Protein AF-A0AAD2DH42-F1 (afdb_monomer_lite)

Organism: NCBI:txid137838

Foldseek 3Di:
DVVVVVVVCCVVVVVVVVVVVVVVVVVVVVVVVVVVVVVVPPDDPCCVVDDDDDPDDDDDDDDPDDDDDDDPPDD

pLDDT: mean 83.59, std 11.99, range [46.56, 98.19]

Sequence (75 aa):
MVVALVTLVDNAYTPIAIFNVLFVQYKLDKSAYVRYVNFLNEKEDNQLFVGKRIESAKGDITISNMIIASYSRNF

Radius of gyration: 28.6 Å; chains: 1; bounding box: 60×20×79 Å

Secondary structure (DSSP, 8-state):
-HHHHHHHHHHHHHHHHHHHHHHHHHHHHHHHHHHHHHHHTSPP-HHHH-----S---S-----S----------

Structure (mmCIF, N/CA/C/O backbone):
data_AF-A0AAD2DH42-F1
#
_entry.id   AF-A0AAD2DH42-F1
#
loop_
_atom_site.group_PDB
_atom_site.id
_atom_site.type_symbol
_atom_site.label_atom_id
_atom_site.label_alt_id
_atom_site.label_comp_id
_atom_site.label_asym_id
_atom_site.label_entity_id
_atom_site.label_seq_id
_atom_site.pdbx_PDB_ins_code
_atom_site.Cartn_x
_atom_site.Cartn_y
_atom_site.Cartn_z
_atom_site.occupancy
_atom_site.B_iso_or_equiv
_atom_site.auth_seq_id
_atom_site.auth_comp_id
_atom_site.auth_asym_id
_atom_site.auth_atom_id
_atom_site.pdbx_PDB_model_num
ATOM 1 N N . MET A 1 1 ? 24.582 2.032 -40.215 1.00 72.81 1 MET A N 1
ATOM 2 C CA . MET A 1 1 ? 23.492 3.012 -39.996 1.00 72.81 1 MET A CA 1
ATOM 3 C C . MET A 1 1 ? 22.336 2.419 -39.189 1.00 72.81 1 MET A C 1
ATOM 5 O O . MET A 1 1 ? 21.988 2.998 -38.175 1.00 72.81 1 MET A O 1
ATOM 9 N N . VAL A 1 2 ? 21.797 1.249 -39.566 1.00 86.12 2 VAL A N 1
ATOM 10 C CA . VAL A 1 2 ? 20.663 0.595 -38.870 1.00 86.12 2 VAL A CA 1
ATOM 11 C C . VAL A 1 2 ? 20.940 0.292 -37.391 1.00 86.12 2 VAL A C 1
ATOM 13 O O . VAL A 1 2 ? 20.118 0.625 -36.550 1.00 86.12 2 VAL A O 1
ATOM 16 N N . VAL A 1 3 ? 22.115 -0.250 -37.051 1.00 86.00 3 VAL A N 1
ATOM 17 C CA . VAL A 1 3 ? 22.473 -0.575 -35.653 1.00 86.00 3 VAL A CA 1
ATOM 18 C C . VAL A 1 3 ? 22.416 0.657 -34.741 1.00 86.00 3 VAL A C 1
ATOM 20 O O . VAL A 1 3 ? 21.847 0.591 -33.663 1.00 86.00 3 VAL A O 1
ATOM 23 N N . ALA A 1 4 ? 22.918 1.806 -35.204 1.00 87.56 4 ALA A N 1
ATOM 24 C CA . ALA A 1 4 ? 22.908 3.045 -34.424 1.00 87.56 4 ALA A CA 1
ATOM 25 C C . ALA A 1 4 ? 21.484 3.564 -34.147 1.00 87.56 4 ALA A C 1
ATOM 27 O O . ALA A 1 4 ? 21.223 4.099 -33.074 1.00 87.56 4 ALA A O 1
ATOM 28 N N . LEU A 1 5 ? 20.559 3.377 -35.094 1.00 87.81 5 LEU A N 1
ATOM 29 C CA . LEU A 1 5 ? 19.148 3.739 -34.930 1.00 87.81 5 LEU A CA 1
ATOM 30 C C . LEU A 1 5 ? 18.436 2.810 -33.943 1.00 87.81 5 LEU A C 1
ATOM 32 O O . LEU A 1 5 ? 17.702 3.291 -33.087 1.00 87.81 5 LEU A O 1
ATOM 36 N N . VAL A 1 6 ? 18.685 1.500 -34.025 1.00 82.94 6 VAL A N 1
ATOM 37 C CA . VAL A 1 6 ? 18.108 0.512 -33.097 1.00 82.94 6 VAL A CA 1
ATOM 38 C C . VAL A 1 6 ? 18.573 0.794 -31.667 1.00 82.94 6 VAL A C 1
ATOM 40 O O . VAL A 1 6 ? 17.751 0.934 -30.769 1.00 82.94 6 VAL A O 1
ATOM 43 N N . THR A 1 7 ? 19.874 1.022 -31.471 1.00 85.38 7 THR A N 1
ATOM 44 C CA . THR A 1 7 ? 20.430 1.371 -30.156 1.00 85.38 7 THR A CA 1
ATOM 45 C C . THR A 1 7 ? 19.877 2.691 -29.608 1.00 85.38 7 THR A C 1
ATOM 47 O O . THR A 1 7 ? 19.683 2.823 -28.402 1.00 85.38 7 THR A O 1
ATOM 50 N N . LEU A 1 8 ? 19.594 3.679 -30.464 1.00 84.88 8 LEU A N 1
ATOM 51 C CA . LEU A 1 8 ? 18.977 4.938 -30.038 1.00 84.88 8 LEU A CA 1
ATOM 52 C C . LEU A 1 8 ? 17.536 4.732 -29.548 1.00 84.88 8 LEU A C 1
ATOM 54 O O . LEU A 1 8 ? 17.156 5.295 -28.523 1.00 84.88 8 LEU A O 1
ATOM 58 N N . VAL A 1 9 ? 16.753 3.917 -30.258 1.00 83.62 9 VAL A N 1
ATOM 59 C CA . VAL A 1 9 ? 15.377 3.577 -29.866 1.00 83.62 9 VAL A CA 1
ATOM 60 C C . VAL A 1 9 ? 15.368 2.806 -28.547 1.00 83.62 9 VAL A C 1
ATOM 62 O O . VAL A 1 9 ? 14.611 3.171 -27.649 1.00 83.62 9 VAL A O 1
ATOM 65 N N . ASP A 1 10 ? 16.254 1.823 -28.380 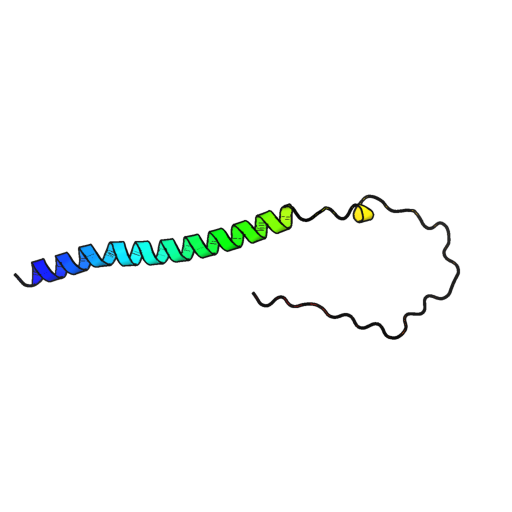1.00 82.94 10 ASP A N 1
ATOM 66 C CA . ASP A 1 10 ? 16.366 1.044 -27.139 1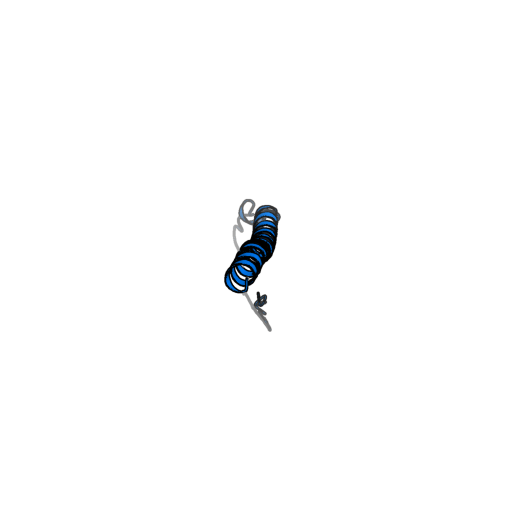.00 82.94 10 ASP A CA 1
ATOM 67 C C . ASP A 1 10 ? 16.744 1.929 -25.940 1.00 82.94 10 ASP A C 1
ATOM 69 O O . ASP A 1 10 ? 16.130 1.845 -24.870 1.00 82.94 10 ASP A O 1
ATOM 73 N N . ASN A 1 11 ? 17.702 2.841 -26.131 1.00 83.31 11 ASN A N 1
ATOM 74 C CA . ASN A 1 11 ? 18.131 3.781 -25.094 1.00 83.31 11 ASN A CA 1
ATOM 75 C C . ASN A 1 11 ? 17.065 4.830 -24.750 1.00 83.31 11 ASN A C 1
ATOM 77 O O . ASN A 1 11 ? 17.024 5.299 -23.614 1.00 83.31 11 ASN A O 1
ATOM 81 N N . ALA A 1 12 ? 16.204 5.204 -25.698 1.00 85.25 12 ALA A N 1
ATOM 82 C CA . ALA A 1 12 ? 15.102 6.129 -25.448 1.00 85.25 12 ALA A CA 1
ATOM 83 C C . ALA A 1 12 ? 13.902 5.434 -24.787 1.00 85.25 12 ALA A C 1
ATOM 85 O O . ALA A 1 12 ? 13.263 6.010 -23.908 1.00 85.25 12 ALA A O 1
ATOM 86 N N . TYR A 1 13 ? 13.599 4.194 -25.175 1.00 88.12 13 TYR A N 1
ATOM 87 C CA . TYR A 1 13 ? 12.408 3.482 -24.711 1.00 88.12 13 TYR A CA 1
ATOM 88 C C . TYR A 1 13 ? 12.577 2.875 -23.312 1.00 88.12 13 TYR A C 1
ATOM 90 O O . TYR A 1 13 ? 11.648 2.908 -22.503 1.00 88.12 13 TYR A O 1
ATOM 98 N N . THR A 1 14 ? 13.775 2.381 -22.989 1.00 92.12 14 THR A N 1
ATOM 99 C CA . THR A 1 14 ? 14.093 1.792 -21.676 1.00 92.12 14 THR A CA 1
ATOM 100 C C . THR A 1 14 ? 13.751 2.713 -20.490 1.00 92.12 14 THR A C 1
ATOM 102 O O . THR A 1 14 ? 12.988 2.288 -19.618 1.00 92.12 14 THR A O 1
ATOM 105 N N . PRO A 1 15 ? 14.223 3.975 -20.419 1.00 94.44 15 PRO A N 1
ATOM 106 C CA . PRO A 1 15 ? 13.900 4.859 -19.297 1.00 94.44 15 PRO A CA 1
ATOM 107 C C . PRO A 1 15 ? 12.409 5.215 -19.224 1.00 94.44 15 PRO A C 1
ATOM 109 O O . PRO A 1 15 ? 11.881 5.378 -18.125 1.00 94.44 15 PRO A O 1
ATOM 112 N N . ILE A 1 16 ? 11.708 5.285 -20.362 1.00 94.44 16 ILE A N 1
ATOM 113 C CA . ILE A 1 16 ? 10.259 5.547 -20.408 1.00 94.44 16 ILE A CA 1
ATOM 114 C C . ILE A 1 16 ? 9.489 4.381 -19.777 1.00 94.44 16 ILE A C 1
ATOM 116 O O . ILE A 1 16 ? 8.604 4.595 -18.946 1.00 94.44 16 ILE A O 1
ATOM 120 N N . ALA A 1 17 ? 9.845 3.144 -20.130 1.00 94.75 17 ALA A N 1
ATOM 121 C CA . ALA A 1 17 ? 9.234 1.952 -19.554 1.00 94.75 17 ALA A CA 1
ATOM 122 C C . ALA A 1 17 ? 9.505 1.848 -18.043 1.00 94.75 17 ALA A C 1
ATOM 124 O O . ALA A 1 17 ? 8.577 1.594 -17.273 1.00 94.75 17 ALA A O 1
ATOM 125 N N . ILE A 1 18 ? 10.742 2.123 -17.611 1.00 95.81 18 ILE A N 1
ATOM 126 C CA . ILE A 1 18 ? 11.116 2.157 -16.188 1.00 95.81 18 ILE A CA 1
ATOM 127 C C . ILE A 1 18 ? 10.283 3.206 -15.441 1.00 95.81 18 ILE A C 1
ATOM 129 O O . ILE A 1 18 ? 9.688 2.900 -14.407 1.00 95.81 18 ILE A O 1
ATOM 133 N N . PHE A 1 19 ? 10.193 4.426 -15.974 1.00 96.69 19 PHE A N 1
ATOM 134 C CA . PHE A 1 19 ? 9.421 5.496 -15.349 1.00 96.69 19 PHE A CA 1
ATOM 135 C C . PHE A 1 19 ? 7.939 5.135 -15.213 1.00 96.69 19 PHE A C 1
ATOM 137 O O . PHE A 1 19 ? 7.360 5.341 -14.149 1.00 96.69 19 PHE A O 1
ATOM 144 N N . ASN A 1 20 ? 7.326 4.559 -16.249 1.00 96.94 20 ASN A N 1
ATOM 145 C CA . ASN A 1 20 ? 5.913 4.184 -16.210 1.00 96.94 20 ASN A CA 1
ATOM 146 C C . ASN A 1 20 ? 5.613 3.165 -15.104 1.00 96.94 20 ASN A C 1
ATOM 148 O O . ASN A 1 20 ? 4.635 3.332 -14.371 1.00 96.94 20 ASN A O 1
ATOM 152 N N . VAL A 1 21 ? 6.465 2.146 -14.946 1.00 97.44 21 VAL A N 1
ATOM 153 C CA . VAL A 1 21 ? 6.322 1.154 -13.869 1.00 97.44 21 VAL A CA 1
ATOM 154 C C . VAL A 1 21 ? 6.447 1.828 -12.501 1.00 97.44 21 VAL A C 1
ATOM 156 O O . VAL A 1 21 ? 5.566 1.662 -11.655 1.00 97.44 21 VAL A O 1
ATOM 159 N N . LEU A 1 22 ? 7.483 2.651 -12.302 1.00 97.94 22 LEU A N 1
ATOM 160 C CA . LEU A 1 22 ? 7.691 3.381 -11.046 1.00 97.94 22 LEU A CA 1
ATOM 161 C C . LEU A 1 22 ? 6.527 4.324 -10.722 1.00 97.94 22 LEU A C 1
ATOM 163 O O . LEU A 1 22 ? 6.111 4.428 -9.570 1.00 97.94 22 LEU A O 1
ATOM 167 N N . PHE A 1 23 ? 5.972 4.995 -11.727 1.00 97.88 23 PHE A N 1
ATOM 168 C CA . PHE A 1 23 ? 4.878 5.940 -11.547 1.00 97.88 23 PHE A CA 1
ATOM 169 C C . PHE A 1 23 ? 3.572 5.257 -11.134 1.00 97.88 23 PHE A C 1
ATOM 171 O O . PHE A 1 23 ? 2.861 5.763 -10.260 1.00 97.88 23 PHE A O 1
ATOM 178 N N . VAL A 1 24 ? 3.245 4.106 -11.732 1.00 98.19 24 VAL A N 1
ATOM 179 C CA . VAL A 1 24 ? 2.079 3.315 -11.311 1.00 98.19 24 VAL A CA 1
ATOM 180 C C . VAL A 1 24 ? 2.290 2.773 -9.899 1.00 98.19 24 VAL A C 1
ATOM 182 O O . VAL A 1 24 ? 1.390 2.921 -9.071 1.00 98.19 24 VAL A O 1
ATOM 185 N N . GLN A 1 25 ? 3.478 2.240 -9.595 1.00 97.81 25 GLN A N 1
ATOM 186 C CA . GLN A 1 25 ? 3.800 1.749 -8.253 1.00 97.81 25 GLN A CA 1
ATOM 187 C C . GLN A 1 25 ? 3.649 2.857 -7.203 1.00 97.81 25 GLN A C 1
ATOM 189 O O . GLN A 1 25 ? 2.922 2.688 -6.229 1.00 97.81 25 GLN A O 1
ATOM 194 N N . TYR A 1 26 ? 4.217 4.039 -7.458 1.00 97.94 26 TYR A N 1
ATOM 195 C CA . TYR A 1 26 ? 4.077 5.204 -6.584 1.00 97.94 26 TYR A CA 1
ATOM 196 C C . TYR A 1 26 ? 2.609 5.562 -6.307 1.00 97.94 26 TYR A C 1
ATOM 198 O O . TYR A 1 26 ? 2.244 5.889 -5.177 1.00 97.94 26 TYR A O 1
ATOM 206 N N . LYS A 1 27 ? 1.738 5.507 -7.323 1.00 97.81 27 LYS A N 1
ATOM 207 C CA . LYS A 1 27 ? 0.306 5.791 -7.141 1.00 97.81 27 LYS A CA 1
ATOM 208 C C . LYS A 1 27 ? -0.380 4.758 -6.249 1.00 97.81 27 LYS A C 1
ATOM 210 O O . LYS A 1 27 ? -1.205 5.144 -5.416 1.00 97.81 27 LYS A O 1
ATOM 215 N N . LEU A 1 28 ? -0.052 3.478 -6.420 1.00 97.81 28 LEU A N 1
ATOM 216 C CA . LEU A 1 28 ? -0.573 2.401 -5.578 1.00 97.81 28 LEU A CA 1
ATOM 217 C C . LEU A 1 28 ? -0.102 2.572 -4.130 1.00 97.81 28 LEU A C 1
ATOM 219 O O . LEU A 1 28 ? -0.933 2.569 -3.219 1.00 97.81 28 LEU A O 1
ATOM 223 N N . ASP A 1 29 ? 1.188 2.838 -3.935 1.00 97.44 29 ASP A N 1
ATOM 224 C CA . ASP A 1 29 ? 1.787 3.050 -2.615 1.00 97.44 29 ASP A CA 1
ATOM 225 C C . ASP A 1 29 ? 1.179 4.267 -1.918 1.00 97.44 29 ASP A C 1
ATOM 227 O O . ASP A 1 29 ? 0.796 4.200 -0.751 1.00 97.44 29 ASP A O 1
ATOM 231 N N . LYS A 1 30 ? 0.987 5.372 -2.647 1.00 97.56 30 LYS A N 1
ATOM 232 C CA . LYS A 1 30 ? 0.318 6.568 -2.125 1.00 97.56 30 LYS A CA 1
ATOM 233 C C . LYS A 1 30 ? -1.113 6.266 -1.678 1.00 97.56 30 LYS A C 1
ATOM 235 O O . LYS A 1 30 ? -1.537 6.739 -0.626 1.00 97.56 30 LYS A O 1
ATOM 240 N N . SER A 1 31 ? -1.864 5.488 -2.459 1.00 96.44 31 SER A N 1
ATOM 241 C CA . SER A 1 31 ? -3.229 5.086 -2.100 1.00 96.44 31 SER A CA 1
ATOM 242 C C . SER A 1 31 ? -3.252 4.213 -0.842 1.00 96.44 31 SER A C 1
ATOM 244 O O . SER A 1 31 ? -4.066 4.444 0.055 1.00 96.44 31 SER A O 1
ATOM 246 N N . ALA A 1 32 ? -2.332 3.250 -0.740 1.00 95.75 32 ALA A N 1
ATOM 247 C CA . ALA A 1 32 ? -2.182 2.408 0.441 1.00 95.75 32 ALA A CA 1
ATOM 248 C C . ALA A 1 32 ? -1.794 3.227 1.681 1.00 95.75 32 ALA A C 1
ATOM 250 O O . ALA A 1 32 ? -2.408 3.063 2.734 1.00 95.75 32 ALA A O 1
ATOM 251 N N . TYR A 1 33 ? -0.852 4.159 1.538 1.00 96.69 33 TYR A N 1
ATOM 252 C CA . TYR A 1 33 ? -0.421 5.048 2.612 1.00 96.69 33 TYR A CA 1
ATOM 253 C C . TYR A 1 33 ? -1.567 5.922 3.133 1.00 96.69 33 TYR A C 1
ATOM 255 O O . TYR A 1 33 ? -1.772 6.009 4.340 1.00 96.69 33 TYR A O 1
ATOM 263 N N . VAL A 1 34 ? -2.366 6.516 2.240 1.00 96.44 34 VAL A N 1
ATOM 264 C CA . VAL A 1 34 ? -3.539 7.310 2.643 1.00 96.44 34 VAL A CA 1
ATOM 265 C C . VAL A 1 34 ? -4.541 6.455 3.417 1.00 96.44 34 VAL A C 1
ATOM 267 O O . VAL A 1 34 ? -5.025 6.888 4.459 1.00 96.44 34 VAL A O 1
ATOM 270 N N . ARG A 1 35 ? -4.830 5.228 2.959 1.00 93.56 35 ARG A N 1
ATOM 271 C CA . ARG A 1 35 ? -5.710 4.307 3.701 1.00 93.56 35 ARG A CA 1
ATOM 272 C C . ARG A 1 35 ? -5.155 3.978 5.085 1.00 93.56 35 ARG A C 1
ATOM 274 O O . ARG A 1 35 ? -5.913 3.979 6.048 1.00 93.56 35 ARG A O 1
ATOM 281 N N . TYR A 1 36 ? -3.853 3.726 5.178 1.00 92.75 36 TYR A N 1
ATOM 282 C CA . TYR A 1 36 ? -3.181 3.415 6.435 1.00 92.75 36 TYR A CA 1
ATOM 283 C C . TYR A 1 36 ? -3.253 4.578 7.432 1.00 92.75 36 TYR A C 1
ATOM 285 O O . TYR A 1 36 ? -3.670 4.390 8.571 1.00 92.75 36 TYR A O 1
ATOM 293 N N . VAL A 1 37 ? -2.918 5.792 6.992 1.00 94.56 37 VAL A N 1
ATOM 294 C CA . VAL A 1 37 ? -2.981 6.990 7.841 1.00 94.56 37 VAL A CA 1
ATOM 295 C C . VAL A 1 37 ? -4.414 7.291 8.267 1.00 94.56 37 VAL A C 1
ATOM 297 O O . VAL A 1 37 ? -4.643 7.615 9.427 1.00 94.56 37 VAL A O 1
ATOM 300 N N . ASN A 1 38 ? -5.385 7.151 7.363 1.00 92.19 38 ASN A N 1
ATOM 301 C CA . ASN A 1 38 ? -6.790 7.341 7.711 1.00 92.19 38 ASN A CA 1
ATOM 302 C C . ASN A 1 38 ? -7.240 6.354 8.788 1.00 92.19 38 ASN A C 1
ATOM 304 O O . ASN A 1 38 ? -7.885 6.782 9.731 1.00 92.19 38 ASN A O 1
ATOM 308 N N . PHE A 1 39 ? -6.857 5.077 8.683 1.00 89.25 39 PHE A N 1
ATOM 309 C CA . PHE A 1 39 ? -7.153 4.074 9.706 1.00 89.25 39 PHE A CA 1
ATOM 310 C C . PHE A 1 39 ? -6.551 4.436 11.068 1.00 89.25 39 PHE A C 1
ATOM 312 O O . PHE A 1 39 ? -7.239 4.347 12.076 1.00 89.25 39 PHE A O 1
ATOM 319 N N . LEU A 1 40 ? -5.290 4.878 11.109 1.00 87.69 40 LEU A N 1
ATOM 320 C CA . LEU A 1 40 ? -4.657 5.295 12.365 1.00 87.69 40 LEU A CA 1
ATOM 321 C C . LEU A 1 40 ? -5.287 6.555 12.970 1.00 87.69 40 LEU A C 1
ATOM 323 O O . LEU A 1 40 ? -5.259 6.730 14.182 1.00 87.69 40 LEU A O 1
ATOM 327 N N . ASN A 1 41 ? -5.824 7.433 12.126 1.00 88.75 41 ASN A N 1
ATOM 328 C CA . ASN A 1 41 ? -6.501 8.655 12.546 1.00 88.75 41 ASN A CA 1
ATOM 329 C C . ASN A 1 41 ? -8.002 8.455 12.808 1.00 88.75 41 ASN A C 1
ATOM 331 O O . ASN A 1 41 ? -8.685 9.431 13.134 1.00 88.75 41 ASN A O 1
ATOM 335 N N . GLU A 1 42 ? -8.538 7.240 12.639 1.00 86.19 42 GLU A N 1
ATOM 336 C CA . GLU A 1 42 ? -9.901 6.943 13.071 1.00 86.19 42 GLU A CA 1
ATOM 337 C C . GLU A 1 42 ? -10.012 7.215 14.571 1.00 86.19 42 GLU A C 1
ATOM 339 O O . GLU A 1 42 ? -9.083 6.982 15.347 1.00 86.19 42 GLU A O 1
ATOM 344 N N . LYS A 1 43 ? -11.155 7.762 14.987 1.00 80.88 43 LYS A N 1
ATOM 345 C CA . LYS A 1 43 ? -11.357 8.113 16.392 1.00 80.88 43 LYS A CA 1
ATOM 346 C C . LYS A 1 43 ? -11.294 6.847 17.235 1.00 80.88 43 LYS A C 1
ATOM 348 O O . LYS A 1 43 ? -12.021 5.894 16.961 1.00 80.88 43 LYS A O 1
ATOM 353 N N . GLU A 1 44 ? -10.480 6.873 18.286 1.00 75.12 44 GLU A N 1
ATOM 354 C CA . GLU A 1 44 ? -10.511 5.822 19.294 1.00 75.12 44 GLU A CA 1
ATOM 355 C C . GLU A 1 44 ? -11.927 5.716 19.870 1.00 75.12 44 GLU A C 1
ATOM 357 O O .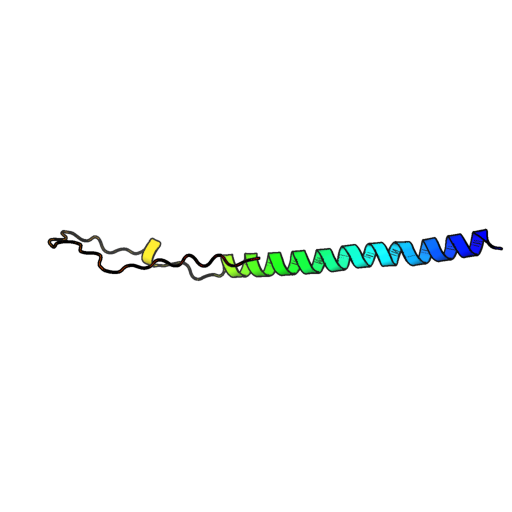 GLU A 1 44 ? -12.557 6.719 20.231 1.00 75.12 44 GLU A O 1
ATOM 362 N N . ASP A 1 45 ? -12.450 4.493 19.934 1.00 76.94 45 ASP A N 1
ATOM 363 C CA . ASP A 1 45 ? -13.721 4.244 20.594 1.00 76.94 45 ASP A CA 1
ATOM 364 C C . ASP A 1 45 ? -13.503 4.331 22.106 1.00 76.94 45 ASP A C 1
ATOM 366 O O . ASP A 1 45 ? -13.111 3.367 22.764 1.00 76.94 45 ASP A O 1
ATOM 370 N N . ASN A 1 46 ? -13.751 5.518 22.662 1.00 69.94 46 ASN A N 1
ATOM 371 C CA . ASN A 1 46 ? -13.627 5.781 24.094 1.00 69.94 46 ASN A CA 1
ATOM 372 C C . ASN A 1 46 ? -14.431 4.793 24.959 1.00 69.94 46 ASN A C 1
ATOM 374 O O . ASN A 1 46 ? -14.084 4.623 26.127 1.00 69.94 46 ASN A O 1
ATOM 378 N N . GLN A 1 47 ? -15.469 4.124 24.433 1.00 70.88 47 GLN A N 1
ATOM 379 C CA . GLN A 1 47 ? -16.222 3.114 25.191 1.00 70.88 47 GLN A CA 1
ATOM 380 C C . GLN A 1 47 ? -15.447 1.802 25.388 1.00 70.88 47 GLN A C 1
ATOM 382 O O . GLN A 1 47 ? -15.774 1.049 26.305 1.00 70.88 47 GLN A O 1
ATOM 387 N N . LEU A 1 48 ? -14.389 1.543 24.607 1.00 69.19 48 LEU A N 1
ATOM 388 C CA . LEU A 1 48 ? -13.459 0.433 24.861 1.00 69.19 48 LEU A CA 1
ATOM 389 C C . LEU A 1 48 ? -12.654 0.647 26.150 1.00 69.19 48 LEU A C 1
ATOM 391 O O . LEU A 1 48 ? -12.306 -0.319 26.827 1.00 69.19 48 LEU A O 1
ATOM 395 N N . PHE A 1 49 ? -12.370 1.905 26.496 1.00 74.88 49 PHE A N 1
ATOM 396 C CA . PHE A 1 49 ? -11.569 2.275 27.667 1.00 74.88 49 PHE A CA 1
ATOM 397 C C . PHE A 1 49 ? -12.420 2.776 28.840 1.00 74.88 49 PHE A C 1
ATOM 399 O O . PHE A 1 49 ? -11.978 2.746 29.989 1.00 74.88 49 PHE A O 1
ATOM 406 N N . VAL A 1 50 ? -13.647 3.226 28.566 1.00 75.44 50 VAL A N 1
ATOM 407 C CA . VAL A 1 50 ? -14.577 3.778 29.552 1.00 75.44 50 VAL A CA 1
ATOM 408 C C . VAL A 1 50 ? -15.884 2.992 29.511 1.00 75.44 50 VAL A C 1
ATOM 410 O O . VAL A 1 50 ? -16.740 3.212 28.659 1.00 75.44 50 VAL A O 1
ATOM 413 N N . GLY A 1 51 ? -16.05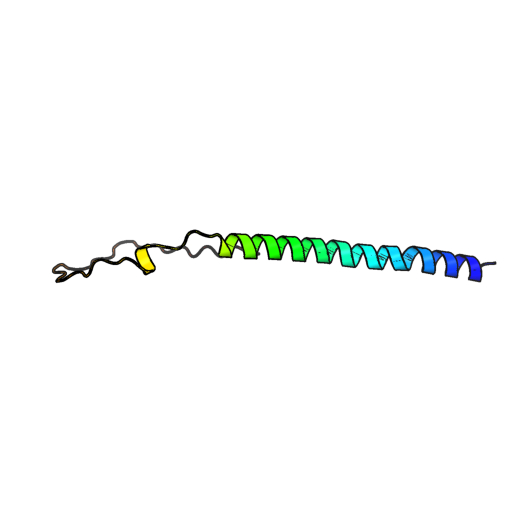8 2.096 30.482 1.00 72.56 51 GLY A N 1
ATOM 414 C CA . GLY A 1 51 ? -17.283 1.320 30.672 1.00 72.56 51 GLY A CA 1
ATOM 415 C C . GLY A 1 51 ? -17.885 1.526 32.062 1.00 72.56 51 GLY A C 1
ATOM 416 O O . GLY A 1 51 ? -17.168 1.648 33.055 1.00 72.56 51 GLY A O 1
ATOM 417 N N . LYS A 1 52 ? -19.220 1.532 32.158 1.00 78.12 52 LYS A N 1
ATOM 418 C CA . LYS A 1 52 ? -19.926 1.417 33.444 1.00 78.12 52 LYS A CA 1
ATOM 419 C C . LYS A 1 52 ? -20.153 -0.056 33.763 1.00 78.12 52 LYS A C 1
ATOM 421 O O . LYS A 1 52 ? -20.753 -0.778 32.972 1.00 78.12 52 LYS A O 1
ATOM 426 N N . ARG A 1 53 ? -19.722 -0.490 34.949 1.00 77.06 53 ARG A N 1
ATOM 427 C CA . ARG A 1 53 ? -20.025 -1.830 35.460 1.00 77.06 53 ARG A CA 1
ATOM 428 C C . ARG A 1 53 ? -21.527 -1.932 35.728 1.00 77.06 53 ARG A C 1
ATOM 430 O O . ARG A 1 53 ? -22.060 -1.183 36.541 1.00 77.06 53 ARG A O 1
ATOM 437 N N . ILE A 1 54 ? -22.203 -2.853 35.047 1.00 79.81 54 ILE A N 1
ATOM 438 C CA . ILE A 1 54 ? -23.597 -3.190 35.347 1.00 79.81 54 ILE A CA 1
ATOM 439 C C . ILE A 1 54 ? -23.582 -4.122 36.565 1.00 79.81 54 ILE A C 1
ATOM 441 O O . ILE A 1 54 ? -23.073 -5.237 36.484 1.00 79.81 54 ILE A O 1
ATOM 445 N N . GLU A 1 55 ? -24.080 -3.648 37.709 1.00 79.75 55 GLU A N 1
ATOM 446 C CA . GLU A 1 55 ? -24.025 -4.388 38.984 1.00 79.75 55 GLU A CA 1
ATOM 447 C C . GLU A 1 55 ? -25.016 -5.555 39.050 1.00 79.75 55 GLU A C 1
ATOM 449 O O . GLU A 1 55 ? -24.724 -6.584 39.654 1.00 79.75 55 GLU A O 1
ATOM 454 N N . SER A 1 56 ? -26.174 -5.423 38.401 1.00 78.19 56 SER A N 1
ATOM 455 C CA . SER A 1 56 ? -27.090 -6.533 38.150 1.00 78.19 56 SER A CA 1
ATOM 456 C C . SER A 1 56 ? -27.978 -6.195 36.954 1.00 78.19 56 SER A C 1
ATOM 458 O O . SER A 1 56 ? -28.531 -5.097 36.889 1.00 78.19 56 SER A O 1
ATOM 460 N N . ALA A 1 57 ? -28.130 -7.136 36.027 1.00 71.38 57 ALA A N 1
ATOM 461 C CA . ALA A 1 57 ? -29.147 -7.087 34.987 1.00 71.38 57 ALA A CA 1
ATOM 462 C C . ALA A 1 57 ? -30.188 -8.168 35.306 1.00 71.38 57 ALA A C 1
ATOM 464 O O . ALA A 1 57 ? -29.855 -9.350 35.352 1.00 71.38 57 ALA A O 1
ATOM 465 N N . LYS A 1 58 ? -31.437 -7.768 35.568 1.00 75.38 58 LYS A N 1
ATOM 466 C CA . LYS A 1 58 ? -32.583 -8.681 35.680 1.00 75.38 58 LYS A CA 1
ATOM 467 C C . LYS A 1 58 ? -33.576 -8.350 34.573 1.00 75.38 58 LYS A C 1
ATOM 469 O O . LYS A 1 58 ? -34.128 -7.254 34.557 1.00 75.38 58 LYS A O 1
ATOM 474 N N . GLY A 1 59 ? -33.778 -9.300 33.671 1.00 75.00 59 GLY A N 1
ATOM 475 C CA . GLY A 1 59 ? -34.682 -9.202 32.529 1.00 75.00 59 GLY A CA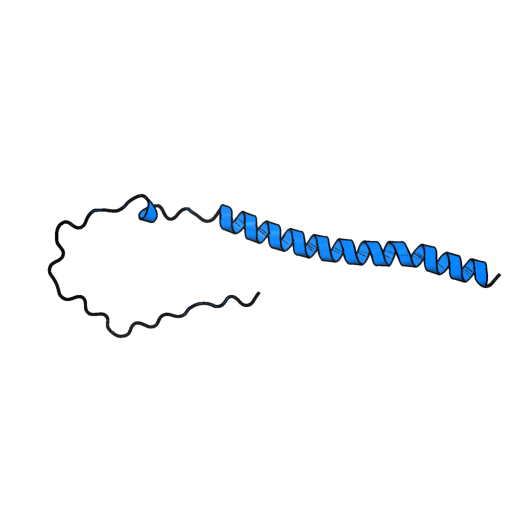 1
ATOM 476 C C . GLY A 1 59 ? -34.310 -10.234 31.466 1.00 75.00 59 GLY A C 1
ATOM 477 O O . GLY A 1 59 ? -33.151 -10.640 31.388 1.00 75.00 59 GLY A O 1
ATOM 478 N N . ASP A 1 60 ? -35.286 -10.658 30.668 1.00 81.31 60 ASP A N 1
ATOM 479 C CA . ASP A 1 60 ? -35.052 -11.577 29.554 1.00 81.31 60 ASP A CA 1
ATOM 480 C C . ASP A 1 60 ? -34.467 -10.817 28.358 1.00 81.31 60 ASP A C 1
ATOM 482 O O . ASP A 1 60 ? -35.048 -9.845 27.868 1.00 81.31 60 ASP A O 1
ATOM 486 N N . ILE A 1 61 ? -33.307 -11.259 27.865 1.00 81.56 61 ILE A N 1
ATOM 487 C CA . ILE A 1 61 ? -32.723 -10.730 26.629 1.00 81.56 61 ILE A CA 1
ATOM 488 C C . ILE A 1 61 ? -33.451 -11.394 25.464 1.00 81.56 61 ILE A C 1
ATOM 490 O O . ILE A 1 61 ? -33.232 -12.568 25.174 1.00 81.56 61 ILE A O 1
ATOM 494 N N . THR A 1 62 ? -34.306 -10.634 24.783 1.00 84.19 62 THR A N 1
ATOM 495 C CA . THR A 1 62 ? -34.985 -11.099 23.570 1.00 84.19 62 THR A CA 1
ATOM 496 C C . THR A 1 62 ? -34.433 -10.345 22.371 1.00 84.19 62 THR A C 1
ATOM 498 O O . THR A 1 62 ? -34.512 -9.120 22.306 1.00 84.19 62 THR A O 1
ATOM 501 N N . ILE A 1 63 ? -33.865 -11.079 21.416 1.00 80.75 63 ILE A N 1
ATOM 502 C CA . ILE A 1 63 ? -33.414 -10.534 20.136 1.00 80.75 63 ILE A CA 1
ATOM 503 C C . ILE A 1 63 ? -34.436 -10.966 19.090 1.00 80.75 63 ILE A C 1
ATOM 505 O O . ILE A 1 63 ? -34.569 -12.151 18.797 1.00 80.75 63 ILE A O 1
ATOM 509 N N . SER A 1 64 ? -35.161 -10.010 18.523 1.00 84.94 64 SER A N 1
ATOM 510 C CA . SER A 1 64 ? -36.161 -10.259 17.482 1.00 84.94 64 SER A CA 1
ATOM 511 C C . SER A 1 64 ? -35.786 -9.520 16.201 1.00 84.94 64 SER A C 1
ATOM 513 O O . SER A 1 64 ? -35.502 -8.326 16.239 1.00 84.94 64 SER A O 1
ATOM 515 N N . ASN A 1 65 ? -35.810 -10.234 15.071 1.00 76.81 65 ASN A N 1
ATOM 516 C CA . ASN A 1 65 ? -35.579 -9.715 13.716 1.00 76.81 65 ASN A CA 1
ATOM 517 C C . ASN A 1 65 ? -34.238 -8.981 13.517 1.00 76.81 65 ASN A C 1
ATOM 519 O O . ASN A 1 65 ? -34.185 -7.919 12.898 1.00 76.81 65 ASN A O 1
ATOM 523 N N . MET A 1 66 ? -33.136 -9.552 14.006 1.00 81.88 66 MET A N 1
ATOM 524 C CA . MET A 1 66 ? -31.808 -8.983 13.770 1.00 81.88 66 MET A CA 1
ATOM 525 C C . MET A 1 66 ? -31.260 -9.408 12.403 1.00 81.88 66 MET A C 1
ATOM 527 O O . MET A 1 66 ? -31.119 -10.598 12.126 1.00 81.88 66 MET A O 1
ATOM 531 N N . ILE A 1 67 ? -30.914 -8.430 11.564 1.00 79.69 67 ILE A N 1
ATOM 532 C CA . ILE A 1 67 ? -30.208 -8.638 10.296 1.00 79.69 67 ILE A CA 1
ATOM 533 C C . ILE A 1 67 ? -28.848 -7.960 10.423 1.00 79.69 67 ILE A C 1
ATOM 535 O O . ILE A 1 67 ? -28.769 -6.740 10.555 1.00 79.69 67 ILE A O 1
ATOM 539 N N . ILE A 1 68 ? -27.776 -8.751 10.389 1.00 78.25 68 ILE A N 1
ATOM 540 C CA . ILE A 1 68 ? -26.409 -8.230 10.340 1.00 78.25 68 ILE A CA 1
ATOM 541 C C . ILE A 1 68 ? -25.953 -8.262 8.884 1.00 78.25 68 ILE A C 1
ATOM 543 O O . ILE A 1 68 ? -25.849 -9.332 8.290 1.00 78.25 68 ILE A O 1
ATOM 547 N N . ALA A 1 69 ? -25.662 -7.091 8.322 1.00 74.19 69 ALA A N 1
ATOM 548 C CA . ALA A 1 69 ? -25.018 -6.967 7.022 1.00 74.19 69 ALA A CA 1
ATOM 549 C C . ALA A 1 69 ? -23.541 -6.624 7.234 1.00 74.19 69 ALA A C 1
ATOM 551 O O . ALA A 1 69 ? -23.197 -5.518 7.653 1.00 74.19 69 ALA A O 1
ATOM 552 N N . SER A 1 70 ? -22.656 -7.576 6.953 1.00 69.62 70 SER A N 1
ATOM 553 C CA . SER A 1 70 ? -21.224 -7.318 6.866 1.00 69.62 70 SER A CA 1
ATOM 554 C C . SER A 1 70 ? -20.918 -6.703 5.500 1.00 69.62 70 SER A C 1
ATOM 556 O O . SER A 1 70 ? -21.012 -7.358 4.462 1.00 69.62 70 SER A O 1
ATOM 558 N N . TYR A 1 71 ? -20.560 -5.418 5.488 1.00 59.38 71 TYR A N 1
ATOM 559 C CA . TYR A 1 71 ? -20.100 -4.751 4.273 1.00 59.38 71 TYR A CA 1
ATOM 560 C C . TYR A 1 71 ? -18.706 -5.271 3.906 1.00 59.38 71 TYR A C 1
ATOM 562 O O . TYR A 1 71 ? -17.695 -4.799 4.425 1.00 59.38 71 TYR A O 1
ATOM 570 N N . SER A 1 72 ? -18.650 -6.236 2.986 1.00 55.81 72 SER A N 1
ATOM 571 C CA . SER A 1 72 ? -17.422 -6.528 2.246 1.00 55.81 72 SER A CA 1
ATOM 572 C C . SER A 1 72 ? -17.153 -5.352 1.313 1.00 55.81 72 SER A C 1
ATOM 574 O O . SER A 1 72 ? -17.786 -5.204 0.265 1.00 55.81 72 SER A O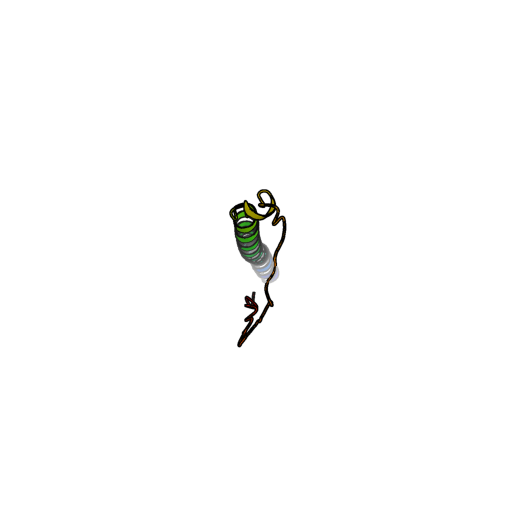 1
ATOM 576 N N . ARG A 1 73 ? -16.251 -4.461 1.723 1.00 54.81 73 ARG A N 1
ATOM 577 C CA . ARG A 1 73 ? -15.758 -3.385 0.866 1.00 54.81 73 ARG A CA 1
ATOM 578 C C . ARG A 1 73 ? -14.818 -4.039 -0.148 1.00 54.81 73 ARG A C 1
ATOM 580 O O . ARG A 1 73 ? -13.680 -4.345 0.188 1.00 54.81 73 ARG A O 1
ATOM 587 N N . ASN A 1 74 ? -15.328 -4.333 -1.345 1.00 46.56 74 ASN A N 1
ATOM 588 C CA . ASN A 1 74 ? -14.511 -4.845 -2.444 1.00 46.56 74 ASN A CA 1
ATOM 589 C C . ASN A 1 74 ? -13.403 -3.820 -2.732 1.00 46.56 74 ASN A C 1
ATOM 591 O O . ASN A 1 74 ? -13.704 -2.652 -2.994 1.00 46.56 74 ASN A O 1
ATOM 595 N N . PHE A 1 75 ? -12.156 -4.259 -2.570 1.00 48.75 75 PHE A N 1
ATOM 596 C CA . PHE A 1 75 ? -10.945 -3.483 -2.829 1.00 48.75 75 PHE A CA 1
ATOM 597 C C . PHE A 1 75 ? -10.705 -3.300 -4.325 1.00 48.75 75 PHE A C 1
ATOM 599 O O . PHE A 1 75 ? -11.012 -4.245 -5.087 1.00 48.75 75 PHE A O 1
#